Protein AF-A0A9W8ASC4-F1 (afdb_monomer_lite)

Secondary structure (DSSP, 8-state):
------HHHHHHHHHHHHHHHHHHHHHHHHHHHHHHHHIIIIIHHHHS-SS-TTSS---HHHHHHHHHHHHHH--

Radius of gyration: 30.47 Å; chains: 1; bounding box: 57×22×81 Å

Organism: NCBI:txid1520584

Foldseek 3Di:
DDPPPPPVNVVVVVVVVVVVVVVVVVVVVVVVVVVVVCCVPPVVCVVPNPDPPVRDHDDVVVVVVVVVVVVVVVD

Structure (mmCIF, N/CA/C/O backbone):
data_AF-A0A9W8ASC4-F1
#
_entry.id   AF-A0A9W8ASC4-F1
#
loop_
_atom_site.group_PDB
_atom_site.id
_atom_site.type_symbol
_atom_site.label_atom_id
_atom_site.label_alt_id
_atom_site.label_comp_id
_atom_site.label_asym_id
_atom_site.label_entity_id
_atom_site.label_seq_id
_atom_site.pdbx_PDB_ins_code
_atom_site.Cartn_x
_atom_site.Cartn_y
_atom_site.Cartn_z
_atom_site.occupancy
_atom_site.B_iso_or_equiv
_atom_site.auth_seq_id
_atom_site.auth_comp_id
_atom_site.auth_asym_id
_atom_site.auth_atom_id
_atom_site.pdbx_PDB_model_num
ATOM 1 N N . LEU A 1 1 ? 25.622 15.135 -40.923 1.00 43.59 1 LEU A N 1
ATOM 2 C CA . LEU A 1 1 ? 24.501 14.221 -41.241 1.00 43.59 1 LEU A CA 1
ATOM 3 C C . LEU A 1 1 ? 25.107 12.864 -41.585 1.00 43.59 1 LEU A C 1
ATOM 5 O O . LEU A 1 1 ? 25.301 12.563 -42.753 1.00 43.59 1 LEU A O 1
ATOM 9 N N . SER A 1 2 ? 25.530 12.108 -40.576 1.00 49.84 2 SER A N 1
ATOM 10 C CA . SER A 1 2 ? 26.151 10.793 -40.779 1.00 49.84 2 SER A CA 1
ATOM 11 C C . SER A 1 2 ? 26.221 10.028 -39.458 1.00 49.84 2 SER A C 1
ATOM 13 O O . SER A 1 2 ? 27.297 9.612 -39.057 1.00 49.84 2 SER A O 1
ATOM 15 N N . ASP A 1 3 ? 25.085 9.864 -38.786 1.00 54.06 3 ASP A N 1
ATOM 16 C CA . ASP A 1 3 ? 24.934 8.779 -37.812 1.00 54.06 3 ASP A CA 1
ATOM 17 C C . ASP A 1 3 ? 23.938 7.797 -38.421 1.00 54.06 3 ASP A C 1
ATOM 19 O O . ASP A 1 3 ? 22.754 7.769 -38.091 1.00 54.06 3 ASP A O 1
ATOM 23 N N . ALA A 1 4 ? 24.409 7.047 -39.419 1.00 56.75 4 ALA A N 1
ATOM 24 C CA . ALA A 1 4 ? 23.735 5.823 -39.814 1.00 56.75 4 ALA A CA 1
ATOM 25 C C . ALA A 1 4 ? 24.024 4.809 -38.704 1.00 56.75 4 ALA A C 1
ATOM 27 O O . ALA A 1 4 ? 25.019 4.094 -38.756 1.00 56.75 4 ALA A O 1
ATOM 28 N N . VAL A 1 5 ? 23.202 4.834 -37.652 1.00 62.47 5 VAL A N 1
ATOM 29 C CA . VAL A 1 5 ? 23.194 3.779 -36.638 1.00 62.47 5 VAL A CA 1
ATOM 30 C C . VAL A 1 5 ? 22.825 2.491 -37.362 1.00 62.47 5 VAL A C 1
ATOM 32 O O . VAL A 1 5 ? 21.782 2.427 -38.021 1.00 62.47 5 VAL A O 1
ATOM 35 N N . ASP A 1 6 ? 23.705 1.496 -37.291 1.00 61.88 6 ASP A N 1
ATOM 36 C CA . ASP A 1 6 ? 23.470 0.194 -37.902 1.00 61.88 6 ASP A CA 1
ATOM 37 C C . ASP A 1 6 ? 22.123 -0.370 -37.418 1.00 61.88 6 ASP A C 1
ATOM 39 O O . ASP A 1 6 ? 21.815 -0.307 -36.225 1.00 61.88 6 ASP A O 1
ATOM 43 N N . PRO A 1 7 ? 21.292 -0.949 -38.303 1.00 61.69 7 PRO A N 1
ATOM 44 C CA . PRO A 1 7 ? 19.944 -1.391 -37.943 1.00 61.69 7 PRO A CA 1
ATOM 45 C C . PRO A 1 7 ? 19.924 -2.464 -36.840 1.00 61.69 7 PRO A C 1
ATOM 47 O O . PRO A 1 7 ? 18.917 -2.601 -36.146 1.00 61.69 7 PRO A O 1
ATOM 50 N N . ALA A 1 8 ? 21.033 -3.188 -36.643 1.00 65.38 8 ALA A N 1
ATOM 51 C CA . ALA A 1 8 ? 21.213 -4.112 -35.524 1.00 65.38 8 ALA A CA 1
ATOM 52 C C . ALA A 1 8 ? 21.326 -3.383 -34.169 1.00 65.38 8 ALA A C 1
ATOM 54 O O . ALA A 1 8 ? 20.701 -3.799 -33.197 1.00 65.38 8 ALA A O 1
ATOM 55 N N . ASP A 1 9 ? 22.043 -2.257 -34.124 1.00 78.81 9 ASP A N 1
ATOM 56 C CA . ASP A 1 9 ? 22.239 -1.447 -32.915 1.00 78.81 9 ASP A CA 1
ATOM 57 C C . ASP A 1 9 ? 20.952 -0.689 -32.531 1.00 78.81 9 ASP A C 1
ATOM 59 O O . ASP A 1 9 ? 20.578 -0.612 -31.360 1.00 78.81 9 ASP A O 1
ATOM 63 N N . VAL A 1 10 ? 20.173 -0.231 -33.523 1.00 84.31 10 VAL A N 1
ATOM 64 C CA . VAL A 1 10 ? 18.855 0.391 -33.275 1.00 84.31 10 VAL A CA 1
ATOM 65 C C . VAL A 1 10 ? 17.870 -0.597 -32.640 1.00 84.31 10 VAL A C 1
ATOM 67 O O . VAL A 1 10 ? 17.131 -0.229 -31.721 1.00 84.31 10 VAL A O 1
ATOM 70 N N . ALA A 1 11 ? 17.837 -1.843 -33.121 1.00 86.50 11 ALA A N 1
ATOM 71 C CA . ALA A 1 11 ? 16.926 -2.867 -32.612 1.00 86.50 11 ALA A CA 1
ATOM 72 C C . ALA A 1 11 ? 17.255 -3.245 -31.158 1.00 86.50 11 ALA A C 1
ATOM 74 O O . ALA A 1 11 ? 16.362 -3.264 -30.304 1.00 86.50 11 ALA A O 1
ATOM 75 N N . ASP A 1 12 ? 18.537 -3.453 -30.853 1.00 88.06 12 ASP A N 1
ATOM 76 C CA . ASP A 1 12 ? 18.999 -3.761 -29.498 1.00 88.06 12 ASP A CA 1
ATOM 77 C C . ASP A 1 12 ? 18.776 -2.584 -28.537 1.00 88.06 12 ASP A C 1
ATOM 79 O O . ASP A 1 12 ? 18.312 -2.772 -27.403 1.00 88.06 12 ASP A O 1
ATOM 83 N N . TYR A 1 13 ? 19.007 -1.353 -29.001 1.00 89.31 13 TYR A N 1
ATOM 84 C CA . TYR A 1 13 ? 18.722 -0.149 -28.227 1.00 89.31 13 TYR A CA 1
ATOM 85 C C . TYR A 1 13 ? 17.225 -0.005 -27.923 1.00 89.31 13 TYR A C 1
ATOM 87 O O . TYR A 1 13 ? 16.847 0.222 -26.770 1.00 89.31 13 TYR A O 1
ATOM 95 N N . ALA A 1 14 ? 16.349 -0.214 -28.911 1.00 91.12 14 ALA A N 1
ATOM 96 C CA . ALA A 1 14 ? 14.900 -0.188 -28.712 1.00 91.12 14 ALA A CA 1
ATOM 97 C C . ALA A 1 14 ? 14.445 -1.249 -27.693 1.00 91.12 14 ALA A C 1
ATOM 99 O O . ALA A 1 14 ? 13.672 -0.948 -26.780 1.00 91.12 14 ALA A O 1
ATOM 100 N N . HIS A 1 15 ? 14.979 -2.471 -27.782 1.00 91.81 15 HIS A N 1
ATOM 101 C CA . HIS A 1 15 ? 14.697 -3.544 -26.824 1.00 91.81 15 HIS A CA 1
ATOM 102 C C . HIS A 1 15 ? 15.149 -3.178 -25.404 1.00 91.81 15 HIS A C 1
ATOM 104 O O . HIS A 1 15 ? 14.427 -3.422 -24.430 1.00 91.81 15 HIS A O 1
ATOM 110 N N . MET A 1 16 ? 16.318 -2.549 -25.267 1.00 92.06 16 MET A N 1
ATOM 111 C CA . MET A 1 16 ? 16.809 -2.065 -23.981 1.00 92.06 16 MET A CA 1
ATOM 112 C C . MET A 1 16 ? 15.896 -0.976 -23.403 1.00 92.06 16 MET A C 1
ATOM 114 O O . MET A 1 16 ? 15.562 -1.038 -22.216 1.00 92.06 16 MET A O 1
ATOM 118 N N . VAL A 1 17 ? 15.463 -0.009 -24.216 1.00 94.12 17 VAL A N 1
ATOM 119 C CA . VAL A 1 17 ? 14.566 1.075 -23.785 1.00 94.12 17 VAL A CA 1
ATOM 120 C C . VAL A 1 17 ? 13.227 0.517 -23.309 1.00 94.12 17 VAL A C 1
ATOM 122 O O . VAL A 1 17 ? 12.803 0.831 -22.196 1.00 94.12 17 VAL A O 1
ATOM 125 N N . VAL A 1 18 ? 12.599 -0.374 -24.081 1.00 95.94 18 VAL A N 1
ATOM 126 C CA . VAL A 1 18 ? 11.326 -1.010 -23.699 1.00 95.94 18 VAL A CA 1
ATOM 127 C C . VAL A 1 18 ? 11.479 -1.804 -22.401 1.00 95.94 18 VAL A C 1
ATOM 129 O O . VAL A 1 18 ? 10.644 -1.699 -21.501 1.00 95.94 18 VAL A O 1
ATOM 132 N N . LYS A 1 19 ? 12.582 -2.544 -22.239 1.00 96.06 19 LYS A N 1
ATOM 13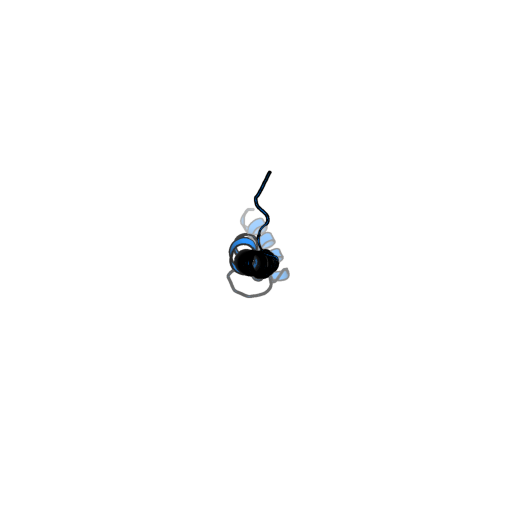3 C CA . LYS A 1 19 ? 12.865 -3.284 -21.002 1.00 96.06 19 LYS A CA 1
ATOM 134 C C . LYS A 1 19 ? 13.013 -2.355 -19.796 1.00 96.06 19 LYS A C 1
ATOM 136 O O . LYS A 1 19 ? 12.502 -2.665 -18.721 1.00 96.06 19 LYS A O 1
ATOM 141 N N . ARG A 1 20 ? 13.706 -1.224 -19.955 1.00 95.81 20 ARG A N 1
ATOM 142 C CA . ARG A 1 20 ? 13.872 -0.215 -18.894 1.00 95.81 20 ARG A CA 1
ATOM 143 C C . ARG A 1 20 ? 12.542 0.439 -18.533 1.00 95.81 20 ARG A C 1
ATOM 145 O O . ARG A 1 20 ? 12.261 0.597 -17.346 1.00 95.81 20 ARG A O 1
ATOM 152 N N . LEU A 1 21 ? 11.722 0.759 -19.530 1.00 96.38 21 LEU A N 1
ATOM 153 C CA . LEU A 1 21 ? 10.395 1.331 -19.332 1.00 96.38 21 LEU A CA 1
ATOM 154 C C . LEU A 1 21 ? 9.492 0.357 -18.566 1.00 96.38 21 LEU A C 1
ATOM 156 O O . LEU A 1 21 ? 8.977 0.716 -17.512 1.00 96.38 21 LEU A O 1
ATOM 160 N N . GLY A 1 22 ? 9.428 -0.909 -18.987 1.00 97.44 22 GLY A N 1
ATOM 161 C CA . GLY A 1 22 ? 8.647 -1.932 -18.287 1.00 97.44 22 GLY A CA 1
ATOM 162 C C . GLY A 1 22 ? 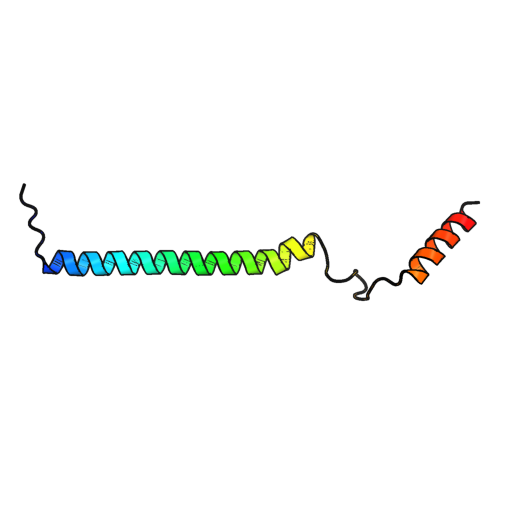9.120 -2.184 -16.848 1.00 97.44 22 GLY A C 1
ATOM 163 O O . GLY A 1 22 ? 8.313 -2.430 -15.953 1.00 97.44 22 GLY A O 1
ATOM 164 N N . GLN A 1 23 ? 10.425 -2.074 -16.574 1.00 97.25 23 GLN A N 1
ATOM 165 C CA . GLN A 1 23 ? 10.943 -2.127 -15.201 1.00 97.25 23 GLN A CA 1
ATOM 166 C C . GLN A 1 23 ? 10.494 -0.925 -14.362 1.00 97.25 23 GLN A C 1
ATOM 168 O O . GLN A 1 23 ? 10.133 -1.100 -13.195 1.00 97.25 23 GLN A O 1
ATOM 173 N N . ALA A 1 24 ?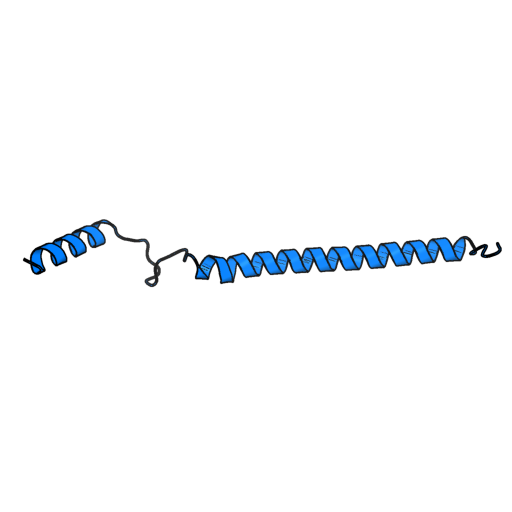 10.516 0.280 -14.935 1.00 96.88 24 ALA A N 1
ATOM 174 C CA . ALA A 1 24 ? 10.069 1.494 -14.261 1.00 96.88 24 ALA A CA 1
ATOM 175 C C . ALA A 1 24 ? 8.560 1.452 -13.969 1.00 96.88 24 ALA A C 1
ATOM 177 O O . ALA A 1 24 ? 8.157 1.708 -12.834 1.00 96.88 24 ALA A O 1
ATOM 178 N N . GLU A 1 25 ? 7.748 1.042 -14.945 1.00 97.69 25 GLU A N 1
ATOM 179 C CA . GLU A 1 25 ? 6.301 0.859 -14.792 1.00 97.69 25 GLU A CA 1
ATOM 180 C C . GLU A 1 25 ? 5.978 -0.187 -13.729 1.00 97.69 25 GLU A C 1
ATOM 182 O O . GLU A 1 25 ? 5.202 0.082 -12.814 1.00 97.69 25 GLU A O 1
ATOM 187 N N . LYS A 1 26 ? 6.637 -1.352 -13.777 1.00 97.69 26 LYS A N 1
ATOM 188 C CA . LYS A 1 26 ? 6.452 -2.399 -12.766 1.00 97.69 26 LYS A CA 1
ATOM 189 C C . LYS A 1 26 ? 6.799 -1.891 -11.370 1.00 97.69 26 LYS A C 1
ATOM 191 O O . LYS A 1 26 ? 6.061 -2.150 -10.423 1.00 97.69 26 LYS A O 1
ATOM 196 N N . LYS A 1 27 ? 7.912 -1.165 -11.225 1.00 97.88 27 LYS A N 1
ATOM 197 C CA . LYS A 1 27 ? 8.309 -0.576 -9.940 1.00 97.88 27 LYS A CA 1
ATOM 198 C C . LYS A 1 27 ? 7.260 0.418 -9.442 1.00 97.88 27 LYS A C 1
ATOM 200 O O . LYS A 1 27 ? 6.922 0.381 -8.263 1.00 97.88 27 LYS A O 1
ATOM 205 N N . TYR A 1 28 ? 6.747 1.276 -10.321 1.00 97.81 28 TYR A N 1
ATOM 206 C CA . TYR A 1 28 ? 5.703 2.235 -9.976 1.00 97.81 28 TYR A CA 1
ATOM 207 C C . TYR A 1 28 ? 4.409 1.535 -9.550 1.00 97.81 28 TYR A C 1
ATOM 209 O O . TYR A 1 28 ? 3.863 1.855 -8.498 1.00 97.81 28 TYR A O 1
ATOM 217 N N . GLN A 1 29 ? 3.964 0.529 -10.305 1.00 97.81 29 GLN A N 1
ATOM 218 C CA . GLN A 1 29 ? 2.755 -0.229 -9.994 1.00 97.81 29 GLN A CA 1
ATOM 219 C C . GLN A 1 29 ? 2.860 -0.951 -8.643 1.00 97.81 29 GLN A C 1
ATOM 221 O O . GLN A 1 29 ? 1.915 -0.922 -7.858 1.00 97.81 29 GLN A O 1
ATOM 226 N N . LEU A 1 30 ? 4.009 -1.565 -8.345 1.00 97.69 30 LEU A N 1
ATOM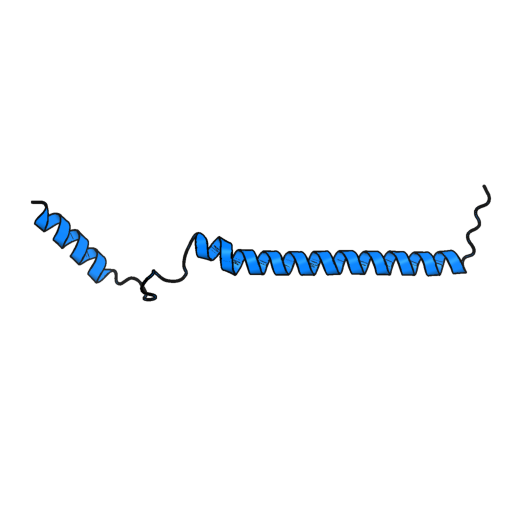 227 C CA . LEU A 1 30 ? 4.244 -2.202 -7.047 1.00 97.69 30 LEU A CA 1
ATOM 228 C C . LEU A 1 30 ? 4.243 -1.174 -5.910 1.00 97.69 30 LEU A C 1
ATOM 230 O O . LEU A 1 30 ? 3.523 -1.358 -4.935 1.00 97.69 30 LEU A O 1
ATOM 234 N N . ALA A 1 31 ? 4.963 -0.060 -6.069 1.00 97.38 31 ALA A N 1
ATOM 235 C CA . ALA A 1 31 ? 5.001 0.997 -5.060 1.00 97.38 31 ALA A CA 1
ATOM 236 C C . ALA A 1 31 ? 3.613 1.603 -4.790 1.00 97.38 31 ALA A C 1
ATOM 238 O O . ALA A 1 31 ? 3.287 1.915 -3.647 1.00 97.38 31 ALA A O 1
ATOM 239 N N . LEU A 1 32 ? 2.782 1.747 -5.826 1.00 97.44 32 LEU A N 1
ATOM 240 C CA . LEU A 1 32 ? 1.405 2.215 -5.695 1.00 97.44 32 LEU A CA 1
ATOM 241 C C . LEU A 1 32 ? 0.561 1.227 -4.877 1.00 97.44 32 LEU A C 1
ATOM 243 O O . LEU A 1 32 ? -0.132 1.634 -3.946 1.00 97.44 32 LEU A O 1
ATOM 247 N N . ASN A 1 33 ? 0.638 -0.065 -5.200 1.00 96.75 33 ASN A N 1
ATOM 248 C CA . ASN A 1 33 ? -0.084 -1.105 -4.468 1.00 96.75 33 ASN A CA 1
ATOM 249 C C . ASN A 1 33 ? 0.325 -1.138 -2.990 1.00 96.75 33 ASN A C 1
ATOM 251 O O . ASN A 1 33 ? -0.544 -1.171 -2.117 1.00 96.75 33 ASN A O 1
ATOM 255 N N . ASP A 1 34 ? 1.627 -1.062 -2.712 1.00 96.44 34 ASP A N 1
ATOM 256 C CA . ASP A 1 34 ? 2.159 -1.034 -1.349 1.00 96.44 34 ASP A CA 1
ATOM 257 C C . ASP A 1 34 ? 1.678 0.210 -0.589 1.00 96.44 34 ASP A C 1
ATOM 259 O O . ASP A 1 34 ? 1.239 0.110 0.558 1.00 96.44 34 ASP A O 1
ATOM 263 N N . ALA A 1 35 ? 1.676 1.378 -1.241 1.00 96.00 35 ALA A N 1
ATOM 264 C CA . ALA A 1 35 ? 1.163 2.613 -0.655 1.00 96.00 35 ALA A CA 1
ATOM 265 C C . ALA A 1 35 ? -0.335 2.515 -0.317 1.00 96.00 35 ALA A C 1
ATOM 267 O O . ALA A 1 35 ? -0.755 2.970 0.749 1.00 96.00 35 ALA A O 1
ATOM 268 N N . TYR A 1 36 ? -1.148 1.890 -1.175 1.00 95.25 36 TYR A N 1
ATOM 269 C CA . TYR A 1 36 ? -2.570 1.667 -0.896 1.00 95.25 36 TYR A CA 1
ATOM 270 C C . TYR A 1 36 ? -2.798 0.676 0.248 1.00 95.25 36 TYR A C 1
ATOM 272 O O . TYR A 1 36 ? -3.657 0.920 1.100 1.00 95.25 36 TYR A O 1
ATOM 280 N N . ALA A 1 37 ? -2.024 -0.409 0.307 1.00 93.88 37 ALA A N 1
ATOM 281 C CA . ALA A 1 37 ? -2.082 -1.354 1.418 1.00 93.88 37 ALA A CA 1
ATOM 282 C C . ALA A 1 37 ? -1.714 -0.667 2.745 1.00 93.88 37 ALA A C 1
ATOM 284 O O . ALA A 1 37 ? -2.448 -0.771 3.731 1.00 93.88 37 ALA A O 1
ATOM 285 N N . GLN A 1 38 ? -0.638 0.128 2.748 1.00 94.19 38 GLN A N 1
ATOM 286 C CA . GLN A 1 38 ? -0.234 0.923 3.904 1.00 94.19 38 GLN A CA 1
ATOM 287 C C . GLN A 1 38 ? -1.333 1.908 4.320 1.00 94.19 38 GLN A C 1
ATOM 289 O O . GLN A 1 38 ? -1.668 1.976 5.505 1.00 94.19 38 GLN A O 1
ATOM 294 N N . LEU A 1 39 ? -1.920 2.647 3.375 1.00 94.56 39 LEU A N 1
ATOM 295 C CA . LEU A 1 39 ? -2.990 3.611 3.644 1.00 94.56 39 LEU A CA 1
ATOM 296 C C . LEU A 1 39 ? -4.206 2.943 4.308 1.00 94.56 39 LEU A C 1
ATOM 298 O O . LEU A 1 39 ? -4.751 3.471 5.284 1.00 94.56 39 LEU A O 1
ATOM 302 N N . ALA A 1 40 ? -4.603 1.769 3.808 1.00 89.81 40 ALA A N 1
ATOM 303 C CA . ALA A 1 40 ? -5.720 0.997 4.340 1.00 89.81 40 ALA A CA 1
ATOM 304 C C . ALA A 1 40 ? -5.482 0.526 5.781 1.00 89.81 40 ALA A C 1
ATOM 306 O O . ALA A 1 40 ? -6.371 0.637 6.631 1.00 89.81 40 ALA A O 1
ATOM 307 N N . ASP A 1 41 ? -4.280 0.033 6.073 1.00 87.69 41 ASP A N 1
ATOM 308 C CA . ASP A 1 41 ? -3.974 -0.559 7.371 1.00 87.69 41 ASP A CA 1
ATOM 309 C C . ASP A 1 41 ? -3.535 0.440 8.437 1.00 87.69 41 ASP A C 1
ATOM 311 O O . ASP A 1 41 ? -3.755 0.191 9.622 1.00 87.69 41 ASP A O 1
ATOM 315 N N . THR A 1 42 ? -2.944 1.567 8.053 1.00 89.38 42 THR A N 1
ATOM 316 C CA . THR A 1 42 ? -2.398 2.531 9.018 1.00 89.38 42 THR A CA 1
ATOM 317 C C . THR A 1 42 ? -3.251 3.784 9.101 1.00 89.38 42 THR A C 1
ATOM 319 O O . THR A 1 42 ? -3.883 4.039 10.128 1.00 89.38 42 THR A O 1
ATOM 322 N N . THR A 1 43 ? -3.326 4.549 8.016 1.00 88.38 43 THR A N 1
ATOM 323 C CA . THR A 1 43 ? -3.975 5.859 8.005 1.00 88.38 43 THR A CA 1
ATOM 324 C C . THR A 1 43 ? -5.477 5.749 8.249 1.00 88.38 43 THR A C 1
ATOM 326 O O . THR A 1 43 ? -5.996 6.404 9.154 1.00 88.38 43 THR A O 1
ATOM 329 N N . PHE A 1 44 ? -6.189 4.885 7.515 1.00 90.56 44 PHE A N 1
ATOM 330 C CA . PHE A 1 44 ? -7.640 4.771 7.688 1.00 90.56 44 PHE A CA 1
ATOM 331 C C . PHE A 1 44 ? -8.028 4.188 9.049 1.00 90.56 44 PHE A C 1
ATOM 333 O O . PHE A 1 44 ? -8.946 4.715 9.678 1.00 90.56 44 PHE A O 1
ATOM 340 N N . LYS A 1 45 ? -7.299 3.188 9.564 1.00 88.19 45 LYS A N 1
ATOM 341 C CA . LYS A 1 45 ? -7.541 2.652 10.919 1.00 88.19 45 LYS A CA 1
ATOM 342 C C . LYS A 1 45 ? -7.235 3.671 12.021 1.00 88.19 45 LYS A C 1
ATOM 344 O O . LYS A 1 45 ? -7.891 3.636 13.064 1.00 88.19 45 LYS A O 1
ATOM 349 N N . GLY A 1 46 ? -6.268 4.563 11.793 1.00 87.50 46 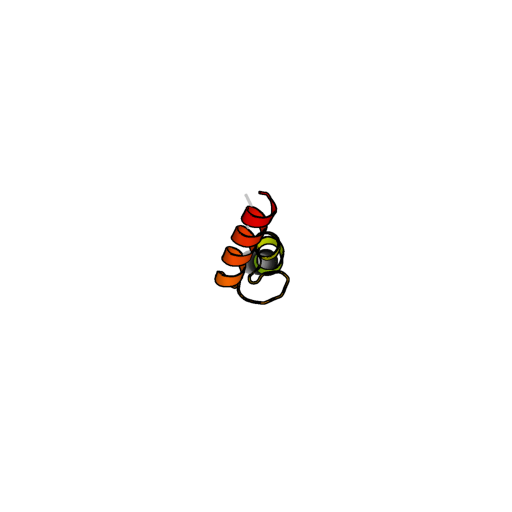GLY A N 1
ATOM 350 C CA . GLY A 1 46 ? -5.952 5.679 12.684 1.00 87.50 46 GLY A CA 1
ATOM 351 C C . GLY A 1 46 ? -7.068 6.724 12.749 1.00 87.50 46 GLY A C 1
ATOM 352 O O . GLY A 1 46 ? -7.373 7.218 13.830 1.00 87.50 46 GLY A O 1
ATOM 353 N N . LEU A 1 47 ? -7.725 7.008 11.619 1.00 91.94 47 LEU A N 1
ATOM 354 C CA . LEU A 1 47 ? -8.863 7.933 11.557 1.00 91.94 47 LEU A CA 1
ATOM 355 C C . LEU A 1 47 ? -10.149 7.317 12.116 1.00 91.94 47 LEU A C 1
ATOM 357 O O . LEU A 1 47 ? -10.856 7.938 12.908 1.00 91.94 47 LEU A O 1
ATOM 361 N N . ARG A 1 48 ? -10.473 6.087 11.704 1.00 92.94 48 ARG A N 1
ATOM 362 C CA . ARG A 1 48 ? -11.670 5.374 12.148 1.00 92.94 48 ARG A CA 1
ATOM 363 C C . ARG A 1 48 ? -11.373 3.895 12.319 1.00 92.94 48 ARG A C 1
ATOM 365 O O . ARG A 1 48 ? -11.047 3.179 11.379 1.00 92.94 48 ARG A O 1
ATOM 372 N N . ARG A 1 49 ? -11.584 3.410 13.537 1.00 90.81 49 ARG A N 1
ATOM 373 C CA . ARG A 1 49 ? -11.436 1.993 13.862 1.00 90.81 49 ARG A CA 1
ATOM 374 C C . ARG A 1 49 ? -12.656 1.202 13.394 1.00 90.81 49 ARG A C 1
ATOM 376 O O . ARG A 1 49 ? -13.787 1.661 13.542 1.00 90.81 49 ARG A O 1
ATOM 383 N N . ASN A 1 50 ? -12.435 -0.030 12.939 1.00 87.25 50 ASN A N 1
ATOM 384 C CA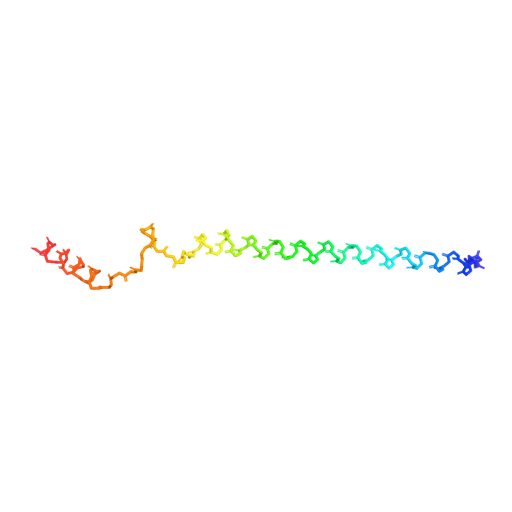 . ASN A 1 50 ? -13.524 -0.953 12.590 1.00 87.25 50 ASN A CA 1
ATOM 385 C C . ASN A 1 50 ? -14.376 -1.330 13.811 1.00 87.25 50 ASN A C 1
ATOM 387 O O . ASN A 1 50 ? -15.570 -1.584 13.679 1.00 87.25 50 ASN A O 1
ATOM 391 N N . LEU A 1 51 ? -13.758 -1.375 14.996 1.00 91.69 51 LEU A N 1
ATOM 392 C CA . LEU A 1 51 ? -14.422 -1.640 16.266 1.00 91.69 51 LEU A CA 1
ATOM 393 C C . LEU A 1 51 ? -13.926 -0.664 17.349 1.00 91.69 51 LEU A C 1
ATOM 395 O O . LEU A 1 51 ? -12.763 -0.236 17.314 1.00 91.69 51 LEU A O 1
ATOM 399 N N . PRO A 1 52 ? -14.776 -0.347 18.340 1.00 90.06 52 PRO A N 1
ATOM 400 C CA . PRO A 1 52 ? -14.374 0.368 19.549 1.00 90.06 52 PRO A CA 1
ATOM 401 C C . PRO A 1 52 ? -13.188 -0.298 20.276 1.00 90.06 52 PRO A C 1
ATOM 403 O O . PRO A 1 52 ? -12.816 -1.438 19.991 1.00 90.06 52 PRO A O 1
ATOM 406 N N . VAL A 1 53 ? -12.561 0.411 21.223 1.00 90.31 53 VAL A N 1
ATOM 407 C CA . VAL A 1 53 ? -11.342 -0.048 21.933 1.00 90.31 53 VAL A CA 1
ATOM 408 C C . VAL A 1 53 ? -11.537 -1.408 22.615 1.00 90.31 53 VAL A C 1
ATOM 410 O O . VAL A 1 53 ? -10.645 -2.250 22.562 1.00 90.31 53 VAL A O 1
ATOM 413 N N . ASN A 1 54 ? -12.731 -1.661 23.155 1.00 92.88 54 ASN A N 1
ATOM 414 C CA . ASN A 1 54 ? -13.118 -2.933 23.776 1.00 92.88 54 ASN A CA 1
ATOM 415 C C . ASN A 1 54 ? -13.328 -4.094 22.780 1.00 92.88 54 ASN A C 1
ATOM 417 O O . ASN A 1 54 ? -13.622 -5.205 23.207 1.00 92.88 54 ASN A O 1
ATOM 421 N N . ARG A 1 55 ? -13.180 -3.849 21.469 1.00 91.50 55 ARG A N 1
ATOM 422 C CA . ARG A 1 55 ? -13.331 -4.824 20.373 1.00 91.50 55 ARG A CA 1
ATOM 423 C C . ARG A 1 55 ? -14.731 -5.450 20.276 1.00 91.50 55 ARG A C 1
ATOM 425 O O . ARG A 1 55 ? -14.884 -6.502 19.666 1.00 91.50 55 ARG A O 1
ATOM 432 N N . CYS A 1 56 ? -15.754 -4.776 20.801 1.00 90.81 56 CYS A N 1
ATOM 433 C CA . CYS A 1 56 ? -17.154 -5.198 20.729 1.00 90.81 56 CYS A CA 1
ATOM 434 C C . CYS A 1 56 ? -17.992 -4.165 19.969 1.00 90.81 56 CYS A C 1
ATOM 436 O O . CYS A 1 56 ? -17.691 -2.973 20.004 1.00 90.81 56 CYS A O 1
ATOM 438 N N . ARG A 1 57 ? -19.072 -4.592 19.299 1.00 90.06 57 ARG A N 1
ATOM 439 C CA . ARG A 1 57 ? -20.022 -3.634 18.705 1.00 90.06 57 ARG A CA 1
ATOM 440 C C . ARG A 1 57 ? -20.647 -2.766 19.802 1.00 90.06 57 ARG A C 1
ATOM 442 O O . ARG A 1 57 ? -20.852 -3.232 20.922 1.00 90.06 57 ARG A O 1
ATOM 449 N N . MET A 1 58 ? -20.949 -1.513 19.467 1.00 88.62 58 MET A N 1
ATOM 450 C CA . MET A 1 58 ? -21.585 -0.582 20.399 1.00 88.62 58 MET A CA 1
ATOM 451 C C . MET A 1 58 ? -22.948 -1.128 20.834 1.00 88.62 58 MET A C 1
ATOM 453 O O . MET A 1 58 ? -23.760 -1.501 19.990 1.00 88.62 58 MET A O 1
ATOM 457 N N . ASN A 1 59 ? -23.191 -1.162 22.142 1.00 89.69 59 ASN A N 1
ATOM 458 C CA . ASN A 1 59 ? -24.507 -1.464 22.691 1.00 89.69 59 ASN A CA 1
ATOM 459 C C . ASN A 1 59 ? -25.230 -0.135 22.948 1.00 89.69 59 ASN A C 1
ATOM 461 O O . ASN A 1 59 ? -24.863 0.597 23.867 1.00 89.69 59 ASN A O 1
ATOM 465 N N . TRP A 1 60 ? -26.213 0.182 22.108 1.00 87.62 60 TRP A N 1
ATOM 466 C CA . TRP A 1 60 ? -26.947 1.446 22.174 1.00 87.62 60 TRP A CA 1
ATOM 467 C C . TRP A 1 60 ? -27.847 1.555 23.409 1.00 87.62 60 TRP A C 1
ATOM 469 O O . TRP A 1 60 ? -27.928 2.643 23.977 1.00 87.62 60 TRP A O 1
ATOM 479 N N . ASP A 1 61 ? -28.413 0.443 23.886 1.00 86.75 61 ASP A N 1
ATOM 480 C CA . ASP A 1 61 ? -29.250 0.416 25.095 1.00 86.75 61 ASP A CA 1
ATOM 481 C C . ASP A 1 61 ? -28.452 0.900 26.311 1.00 86.75 61 ASP A C 1
ATOM 483 O O . ASP A 1 61 ? -28.879 1.787 27.049 1.00 86.75 61 ASP A O 1
ATOM 487 N N . LYS A 1 62 ? -27.217 0.400 26.461 1.00 84.00 62 LYS A N 1
ATOM 488 C CA . LYS A 1 62 ? -26.307 0.834 27.530 1.00 84.00 62 LYS A CA 1
ATOM 489 C C . LYS A 1 62 ? -25.935 2.313 27.415 1.00 84.00 62 LYS A C 1
ATOM 491 O O . LYS A 1 62 ? -25.871 2.999 28.429 1.00 84.00 62 LYS A O 1
ATOM 496 N N . VAL A 1 63 ? -25.705 2.822 26.202 1.00 86.44 63 VAL A N 1
ATOM 497 C CA . VAL A 1 63 ? -25.377 4.246 25.979 1.00 86.44 63 VAL A CA 1
ATOM 498 C C . VAL A 1 63 ? -26.516 5.153 26.429 1.00 86.44 63 VAL A C 1
ATOM 500 O O . VAL A 1 63 ? -26.260 6.180 27.054 1.00 86.44 63 VAL A O 1
ATOM 503 N N . GLN A 1 64 ? -27.759 4.777 26.125 1.00 82.88 64 GLN A N 1
ATOM 504 C CA . GLN A 1 64 ? -28.931 5.552 26.515 1.00 82.88 64 GLN A CA 1
ATOM 505 C C . GLN A 1 64 ? -29.111 5.554 28.038 1.00 82.88 64 GLN A C 1
ATOM 507 O O . GLN A 1 64 ? -29.288 6.622 28.622 1.00 82.88 64 GLN A O 1
ATOM 512 N N . SER A 1 65 ? -28.986 4.393 28.691 1.00 82.06 65 SER A N 1
ATOM 513 C CA . SER A 1 65 ? -29.085 4.290 30.152 1.00 82.06 65 SER A CA 1
ATOM 514 C C . SER A 1 65 ? -27.990 5.067 30.883 1.00 82.06 65 SER A C 1
ATOM 516 O O . SER A 1 65 ? -28.285 5.695 31.895 1.00 82.06 65 SER A O 1
ATOM 518 N N . TYR A 1 66 ? -26.745 5.069 30.386 1.00 84.00 66 TYR A N 1
ATOM 519 C CA . TYR A 1 66 ? -25.671 5.853 31.006 1.00 84.00 66 TYR A CA 1
ATOM 520 C C . TYR A 1 66 ? -25.913 7.357 30.890 1.00 84.00 66 TYR A C 1
ATOM 522 O O . TYR A 1 66 ? -25.750 8.054 31.882 1.00 84.00 66 TYR A O 1
ATOM 530 N N . LYS A 1 67 ? -26.360 7.851 29.726 1.00 80.75 67 LYS A N 1
ATOM 531 C CA . LYS A 1 67 ? -26.712 9.271 29.562 1.00 80.75 67 LYS A CA 1
ATOM 532 C C . LYS A 1 67 ? -27.822 9.696 30.521 1.00 80.75 67 LYS A C 1
ATOM 534 O O . LYS A 1 67 ? -27.648 10.662 31.250 1.00 80.75 67 LYS A O 1
ATOM 539 N N . LEU A 1 68 ? -28.909 8.925 30.572 1.00 80.50 68 LEU A N 1
ATOM 540 C CA . LEU A 1 68 ? -30.016 9.163 31.504 1.00 80.50 68 LEU A CA 1
ATOM 541 C C . LEU A 1 68 ? -29.555 9.115 32.966 1.00 80.50 68 LEU A C 1
ATOM 543 O O . LEU A 1 68 ? -29.947 9.961 33.758 1.00 80.50 68 LEU A O 1
ATOM 547 N N . GLY A 1 69 ? -28.711 8.147 33.330 1.00 80.12 69 GLY A N 1
ATOM 548 C CA . GLY A 1 69 ? -28.160 8.034 34.681 1.00 80.12 69 GLY A CA 1
ATOM 549 C C . GLY A 1 69 ? -27.291 9.231 35.077 1.00 80.12 69 GLY A C 1
ATOM 550 O O . GLY A 1 69 ? -27.400 9.709 36.202 1.00 80.12 69 GLY A O 1
ATOM 551 N N . THR A 1 70 ? -26.470 9.747 34.158 1.00 82.50 70 THR A N 1
ATOM 552 C CA . THR A 1 70 ? -25.686 10.973 34.374 1.00 82.50 70 THR A CA 1
ATOM 553 C C . THR A 1 70 ? -26.593 12.197 34.508 1.00 82.50 70 THR A C 1
ATOM 555 O O . THR A 1 70 ? -26.455 12.935 35.475 1.00 82.50 70 THR A O 1
ATOM 558 N N . GLU A 1 71 ? -27.582 12.363 33.625 1.00 83.31 71 GLU A N 1
ATOM 559 C CA . GLU A 1 71 ? -28.543 13.478 33.683 1.00 83.31 71 GLU A CA 1
ATOM 560 C C . GLU A 1 71 ? -29.393 13.476 34.966 1.00 83.31 71 GLU A C 1
ATOM 562 O O . GLU A 1 71 ? -29.754 14.535 35.478 1.00 83.31 71 GLU A O 1
ATOM 567 N N . LEU A 1 72 ? -29.724 12.294 35.496 1.00 79.88 72 LEU A N 1
ATOM 568 C CA . LEU A 1 72 ? -30.450 12.136 36.760 1.00 79.88 72 LEU A CA 1
ATOM 569 C C . LEU A 1 72 ? -29.565 12.372 37.991 1.00 79.88 72 LEU A C 1
ATOM 571 O O . LEU A 1 72 ? -30.088 12.762 39.026 1.00 79.88 72 LEU A O 1
ATOM 575 N N . SER A 1 73 ? -28.256 12.121 37.889 1.00 75.50 73 SER A N 1
ATOM 576 C CA . SER A 1 73 ? -27.278 12.370 38.958 1.00 75.50 73 SER A CA 1
ATOM 577 C C . SER A 1 73 ? -26.812 13.827 39.021 1.00 75.50 73 SER A C 1
ATOM 579 O O . SER A 1 73 ? -26.271 14.237 40.044 1.00 75.50 73 SER A O 1
ATOM 581 N N . GLU A 1 74 ? -26.943 14.579 37.927 1.00 70.62 74 GLU A N 1
ATOM 582 C CA . GLU A 1 74 ? -26.585 16.002 37.845 1.00 70.62 74 GLU A CA 1
ATOM 583 C C . GLU A 1 74 ? -27.714 16.942 38.315 1.00 70.62 74 GLU A C 1
ATOM 585 O O . GLU A 1 74 ? -27.531 18.161 38.317 1.00 70.62 74 GLU A O 1
ATOM 590 N N . LYS A 1 75 ? -28.864 16.399 38.736 1.00 52.84 75 LYS A N 1
ATOM 591 C CA . LYS A 1 75 ? -29.963 17.134 39.383 1.00 52.84 75 LYS A CA 1
ATOM 592 C C . LYS A 1 75 ? -29.979 16.910 40.888 1.00 52.84 75 LYS A C 1
ATOM 594 O O . LYS A 1 75 ? -30.319 17.886 41.591 1.00 52.84 75 LYS A O 1
#

InterPro domains:
  IPR002189 F-actin-capping protein subunit alpha [PF01267] (8-71)
  IPR002189 F-actin-capping protein subunit alpha [PTHR10653] (10-74)
  IPR017865 F-actin capping protein, alpha subunit, conserved site [PS00749] (45-55)
  IPR037282 F-actin-capping protein subunit alpha/beta [SSF90096] (11-69)
  IPR042276 F-actin-capping protein subunit alpha/beta, domain 2 [G3DSA:3.90.1150.210] (1-47)

Sequence (75 aa):
LSDAVDPADVADYAHMVVKRLGQAEKKYQLALNDAYAQLADTTFKGLRRNLPVNRCRMNWDKVQSYKLGTELSEK

pLDDT: mean 86.08, std 12.57, range [43.59, 97.88]